Protein AF-A0AAP1WHA6-F1 (afdb_monomer)

Sequence (80 aa):
MTTILENLKLYFQNNSKEQIKKDWSESEKYNGIGPKIDDFIEQTIYHHKIKNNKDFWEITSLNNITKNPKFTSDFLFKLA

Solvent-accessible surface area (backbone atoms only — not comparable to full-atom values): 5325 Å² total; per-residue (Å²): 134,84,50,73,68,53,52,52,50,50,50,66,72,76,46,54,73,68,56,54,51,51,55,51,60,70,50,53,82,46,76,85,58,77,81,50,71,67,59,51,51,54,51,51,53,51,50,54,54,53,75,71,42,82,67,83,74,64,77,77,68,82,81,67,79,72,69,78,64,94,66,78,74,81,81,66,78,80,78,127

pLDDT: mean 78.91, std 16.92, range [44.91, 97.0]

Foldseek 3Di:
DDDPVRVVVVCVVVDDPVVVVVVVVVCPVCCPPDDDPVRVVVVVVVVVVVVPPPCPPPPVPVPDPPPPPPDPPPPPPPPD

Secondary structure (DSSP, 8-state):
---HHHHHHHHHHHS-HHHHHHHHHHHGGGTTSS--HHHHHHHHHHHHHHHH-TTTT---TTS------S----------

Organism: NCBI:txid1458503

Structure (mmCIF, N/CA/C/O backbone):
data_AF-A0AAP1WHA6-F1
#
_entry.id   AF-A0AAP1WHA6-F1
#
loop_
_atom_site.group_PDB
_atom_site.id
_atom_site.type_symbol
_atom_site.label_atom_id
_atom_site.label_alt_id
_atom_site.label_comp_id
_atom_site.label_asym_id
_atom_site.label_entity_id
_atom_site.label_seq_id
_atom_site.pdbx_PDB_ins_code
_atom_site.Cartn_x
_atom_site.Cartn_y
_atom_site.Cartn_z
_atom_site.occupancy
_atom_site.B_iso_or_equiv
_atom_site.auth_seq_id
_atom_site.auth_comp_id
_atom_site.auth_asym_id
_atom_site.auth_atom_id
_atom_site.pdbx_PDB_model_num
ATOM 1 N N . MET A 1 1 ? 15.676 5.127 13.481 1.00 59.47 1 MET A N 1
ATOM 2 C CA . MET A 1 1 ? 14.703 5.532 12.447 1.00 59.47 1 MET A CA 1
ATOM 3 C C . MET A 1 1 ? 13.663 4.431 12.416 1.00 59.47 1 MET A C 1
ATOM 5 O O . MET A 1 1 ? 14.053 3.308 12.127 1.00 59.47 1 MET A O 1
ATOM 9 N N . THR A 1 2 ? 12.425 4.692 12.831 1.00 80.19 2 THR A N 1
ATOM 10 C CA . THR A 1 2 ? 11.376 3.669 12.748 1.00 80.19 2 THR A CA 1
ATOM 11 C C . THR A 1 2 ? 10.906 3.541 11.307 1.00 80.19 2 THR A C 1
ATOM 13 O O . THR A 1 2 ? 10.769 4.538 10.593 1.00 80.19 2 THR A O 1
ATOM 16 N N . THR A 1 3 ? 10.706 2.311 10.853 1.00 93.12 3 THR A N 1
ATOM 17 C CA . THR A 1 3 ? 10.188 2.047 9.509 1.00 93.12 3 THR A CA 1
ATOM 18 C C . THR A 1 3 ? 8.701 2.388 9.434 1.00 93.12 3 THR A C 1
ATOM 20 O O . THR A 1 3 ? 8.001 2.462 10.446 1.00 93.12 3 THR A O 1
ATOM 23 N N . ILE A 1 4 ? 8.178 2.560 8.218 1.00 90.62 4 ILE A N 1
ATOM 24 C CA . ILE A 1 4 ? 6.745 2.817 8.034 1.00 90.62 4 ILE A CA 1
ATOM 25 C C . ILE A 1 4 ? 5.871 1.673 8.574 1.00 90.62 4 ILE A C 1
ATOM 27 O O . ILE A 1 4 ? 4.807 1.924 9.132 1.00 90.62 4 ILE A O 1
ATOM 31 N N . LEU A 1 5 ? 6.357 0.428 8.497 1.00 91.56 5 LEU A N 1
ATOM 32 C CA . LEU A 1 5 ? 5.669 -0.751 9.028 1.00 91.56 5 LEU A CA 1
ATOM 33 C C . LEU A 1 5 ? 5.672 -0.781 10.561 1.00 91.56 5 LEU A C 1
ATOM 35 O O . LEU A 1 5 ? 4.679 -1.170 11.171 1.00 91.56 5 LEU A O 1
ATOM 39 N N . GLU A 1 6 ? 6.758 -0.337 11.196 1.00 94.75 6 GLU A N 1
ATOM 40 C CA . GLU A 1 6 ? 6.825 -0.202 12.655 1.00 94.75 6 GLU A CA 1
ATOM 41 C C . GLU A 1 6 ? 5.880 0.886 13.161 1.00 94.75 6 GLU A C 1
ATOM 43 O O . GLU A 1 6 ? 5.162 0.665 14.133 1.00 94.75 6 GLU A O 1
ATOM 48 N N . ASN A 1 7 ? 5.816 2.027 12.473 1.00 94.62 7 ASN A N 1
ATOM 49 C CA . ASN A 1 7 ? 4.876 3.092 12.818 1.00 94.62 7 ASN A CA 1
ATOM 50 C C . ASN A 1 7 ? 3.420 2.629 12.650 1.00 94.62 7 ASN A C 1
ATOM 52 O O . ASN A 1 7 ? 2.589 2.901 13.514 1.00 94.62 7 ASN A O 1
ATOM 56 N N . LEU A 1 8 ? 3.121 1.870 11.588 1.00 93.44 8 LEU A N 1
ATOM 57 C CA . LEU A 1 8 ? 1.798 1.282 11.373 1.00 93.44 8 LEU A CA 1
ATOM 58 C C . LEU A 1 8 ? 1.440 0.281 12.483 1.00 93.44 8 LEU A C 1
ATOM 60 O O . LEU A 1 8 ? 0.332 0.302 13.016 1.00 93.44 8 LEU A O 1
ATOM 64 N N . LYS A 1 9 ? 2.393 -0.567 12.883 1.00 95.06 9 LYS A N 1
ATOM 65 C CA . LYS A 1 9 ? 2.220 -1.497 14.004 1.00 95.06 9 LYS A CA 1
ATOM 66 C C . LYS A 1 9 ? 1.930 -0.753 15.307 1.00 95.06 9 LYS A C 1
ATOM 68 O O . LYS A 1 9 ? 0.981 -1.110 16.000 1.00 95.06 9 LYS A O 1
ATOM 73 N N . LEU A 1 10 ? 2.714 0.276 15.627 1.00 96.44 10 LEU A N 1
ATOM 74 C CA . LEU A 1 10 ? 2.516 1.094 16.826 1.00 96.44 10 LEU A CA 1
ATOM 75 C C . LEU A 1 10 ? 1.151 1.785 16.816 1.00 96.44 10 LEU A C 1
ATOM 77 O O . LEU A 1 10 ? 0.480 1.817 17.843 1.00 96.44 10 LEU A O 1
ATOM 81 N N . TYR A 1 11 ? 0.704 2.276 15.660 1.00 95.81 11 TYR A N 1
ATOM 82 C CA . TYR A 1 11 ? -0.635 2.838 15.508 1.00 95.81 11 TYR A CA 1
ATOM 83 C C . TYR A 1 11 ? -1.721 1.817 15.884 1.00 95.81 11 TYR A C 1
ATOM 85 O O . TYR A 1 11 ? -2.566 2.121 16.721 1.00 95.81 11 TYR A O 1
ATOM 93 N N . PHE A 1 12 ? -1.670 0.590 15.358 1.00 95.44 12 PHE A N 1
ATOM 94 C CA . PHE A 1 12 ? -2.659 -0.439 15.705 1.00 95.44 12 PHE A CA 1
ATOM 95 C C . PHE A 1 12 ? -2.588 -0.902 17.166 1.00 95.44 12 PHE A C 1
ATOM 97 O O . PHE A 1 12 ? -3.603 -1.308 17.721 1.00 95.44 12 PHE A O 1
ATOM 104 N N . GLN A 1 13 ? -1.408 -0.859 17.791 1.00 96.44 13 GLN A N 1
ATOM 105 C CA . GLN A 1 13 ? -1.233 -1.240 19.197 1.00 96.44 13 GLN A CA 1
ATOM 106 C C . GLN A 1 13 ? -1.722 -0.166 20.173 1.00 96.44 13 GLN A C 1
ATOM 108 O O . GLN A 1 13 ? -2.207 -0.502 21.251 1.00 96.44 13 GLN A O 1
ATOM 113 N N . ASN A 1 14 ? -1.589 1.109 19.805 1.00 97.00 14 ASN A N 1
ATOM 114 C CA . ASN A 1 14 ? -1.860 2.234 20.699 1.00 97.00 14 ASN A CA 1
ATOM 115 C C . ASN A 1 14 ? -3.275 2.810 20.553 1.00 97.00 14 ASN A C 1
ATOM 117 O O . ASN A 1 14 ? -3.690 3.601 21.397 1.00 97.00 14 ASN A O 1
ATOM 121 N N . ASN A 1 15 ? -4.009 2.450 19.497 1.00 96.31 15 ASN A N 1
ATOM 122 C CA . ASN A 1 15 ? -5.350 2.969 19.234 1.00 96.31 15 ASN A CA 1
ATOM 123 C C . ASN A 1 15 ? -6.431 1.920 19.495 1.00 96.31 15 ASN A C 1
ATOM 125 O O . ASN A 1 15 ? -6.228 0.721 19.299 1.00 96.31 15 ASN A O 1
ATOM 129 N N . SER A 1 16 ? -7.611 2.385 19.910 1.00 96.44 16 SER A N 1
ATOM 130 C CA . SER A 1 16 ? -8.771 1.512 20.069 1.00 96.44 16 SER A CA 1
ATOM 131 C C . SER A 1 16 ? -9.340 1.098 18.712 1.00 96.44 16 SER A C 1
ATOM 133 O O . SER A 1 16 ? -9.157 1.768 17.690 1.00 96.44 16 SER A O 1
ATOM 135 N N . LYS A 1 17 ? -10.088 -0.007 18.701 1.00 94.81 17 LYS A N 1
ATOM 136 C CA . LYS A 1 17 ? -10.731 -0.525 17.488 1.00 94.81 17 LYS A CA 1
ATOM 137 C C . LYS A 1 17 ? -11.734 0.471 16.897 1.00 94.81 17 LYS A C 1
ATOM 139 O O . LYS A 1 17 ? -11.885 0.545 15.679 1.00 94.81 17 LYS A O 1
ATOM 144 N N . GLU A 1 18 ? -12.407 1.238 17.749 1.00 96.12 18 GLU A N 1
ATOM 145 C CA . GLU A 1 18 ? -13.371 2.269 17.365 1.00 96.12 18 GLU A CA 1
ATOM 146 C C . GLU A 1 18 ? -12.674 3.429 16.654 1.00 96.12 18 GLU A C 1
ATOM 148 O O . GLU A 1 18 ? -13.144 3.863 15.602 1.00 96.12 18 GLU A O 1
ATOM 153 N N . GLN A 1 19 ? -11.531 3.877 17.185 1.00 95.25 19 GLN A N 1
ATOM 154 C CA . GLN A 1 19 ? -10.730 4.938 16.579 1.00 95.25 19 GLN A CA 1
ATOM 155 C C . GLN A 1 19 ? -10.202 4.514 15.206 1.00 95.25 19 GLN A C 1
ATOM 157 O O . GLN A 1 19 ? -10.393 5.232 14.229 1.00 95.25 19 GLN A O 1
ATOM 162 N N . ILE A 1 20 ? -9.652 3.301 15.102 1.00 96.12 20 ILE A N 1
ATOM 163 C CA . ILE A 1 20 ? -9.179 2.741 13.827 1.00 96.12 20 ILE A CA 1
ATOM 164 C C . ILE A 1 20 ? -10.310 2.708 12.793 1.00 96.12 20 ILE A C 1
ATOM 166 O O . ILE A 1 20 ? -10.124 3.096 11.643 1.00 96.12 20 ILE A O 1
ATOM 170 N N . LYS A 1 21 ? -11.510 2.267 13.191 1.00 96.19 21 LYS A N 1
ATOM 171 C CA . LYS A 1 21 ? -12.663 2.198 12.285 1.00 96.19 21 LYS A CA 1
ATOM 172 C C . LYS A 1 21 ? -13.099 3.584 11.805 1.00 96.19 21 LYS A C 1
ATOM 174 O O . LYS A 1 21 ? -13.446 3.732 10.634 1.00 96.19 21 LYS A O 1
ATOM 179 N N . LYS A 1 22 ? -13.089 4.579 12.694 1.00 96.50 22 LYS A N 1
ATOM 180 C CA . LYS A 1 22 ? -13.391 5.969 12.348 1.00 96.50 22 LYS A CA 1
ATOM 181 C C . LYS A 1 22 ? -12.378 6.507 11.336 1.00 96.50 22 LYS A C 1
ATOM 183 O O . LYS A 1 22 ? -12.784 6.978 10.279 1.00 96.50 22 LYS A O 1
ATOM 188 N N . ASP A 1 23 ? -11.089 6.345 11.616 1.00 94.69 23 ASP A N 1
ATOM 189 C CA . ASP A 1 23 ? -10.005 6.826 10.753 1.00 94.69 23 ASP A CA 1
ATOM 190 C C . ASP A 1 23 ? -10.045 6.159 9.364 1.00 94.69 23 ASP A C 1
ATOM 192 O O . ASP A 1 23 ? -9.815 6.807 8.342 1.00 94.69 23 ASP A O 1
ATOM 196 N N . TRP A 1 24 ? -10.410 4.874 9.300 1.00 92.06 24 TRP A N 1
ATOM 197 C CA . TRP A 1 24 ? -10.584 4.148 8.036 1.00 92.06 24 TRP A CA 1
ATOM 198 C C . TRP A 1 24 ? -11.797 4.637 7.243 1.00 92.06 24 TRP A C 1
ATOM 200 O O . TRP A 1 24 ? -11.737 4.726 6.021 1.00 92.06 24 TRP A O 1
ATOM 210 N N . SER A 1 25 ? -12.893 4.982 7.919 1.00 95.38 25 SER A N 1
ATOM 211 C CA . SER A 1 25 ? -14.063 5.556 7.249 1.00 95.38 25 SER A CA 1
ATOM 212 C C . SER A 1 25 ? -13.759 6.947 6.686 1.00 95.38 25 SER A C 1
ATOM 214 O O . SER A 1 25 ? -14.198 7.285 5.590 1.00 95.38 25 SER A O 1
ATOM 216 N N . GLU A 1 26 ? -12.954 7.746 7.388 1.00 94.50 26 GLU A N 1
ATOM 217 C CA . GLU A 1 26 ? -12.531 9.062 6.907 1.00 94.50 26 GLU A CA 1
ATOM 218 C C . GLU A 1 26 ? -11.576 8.985 5.709 1.00 94.50 26 GLU A C 1
ATOM 220 O O . GLU A 1 26 ? -11.550 9.912 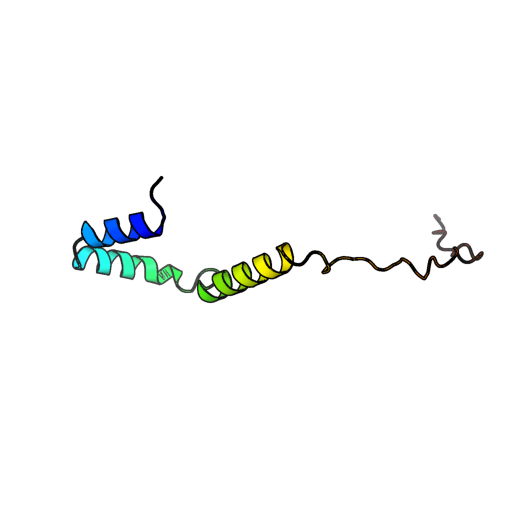4.894 1.00 94.50 26 GLU A O 1
ATOM 225 N N . SER A 1 27 ? -10.800 7.905 5.574 1.00 89.75 27 SER A N 1
ATOM 226 C CA . SER A 1 27 ? -9.877 7.712 4.451 1.00 89.75 27 SER A CA 1
ATOM 227 C C . SER A 1 27 ? -10.540 7.126 3.199 1.00 89.75 27 SER A C 1
ATOM 229 O O . SER A 1 27 ? -10.012 7.294 2.101 1.00 89.75 27 SER A O 1
ATOM 231 N N . GLU A 1 28 ? -11.734 6.541 3.324 1.00 90.94 28 GLU A N 1
ATOM 232 C CA . GLU A 1 28 ? -12.465 5.885 2.231 1.00 90.94 28 GLU A CA 1
ATOM 233 C C . GLU A 1 28 ? -12.730 6.808 1.030 1.00 90.94 28 GLU A C 1
ATOM 235 O O . GLU A 1 28 ? -12.647 6.378 -0.122 1.00 90.94 28 GLU A O 1
ATOM 240 N N . LYS A 1 29 ? -12.939 8.110 1.274 1.00 90.62 29 LYS A N 1
ATOM 241 C CA . LYS A 1 29 ? -13.098 9.129 0.216 1.00 90.62 29 LYS A CA 1
ATOM 242 C C . LYS A 1 29 ? -11.900 9.234 -0.736 1.00 90.62 29 LYS A C 1
ATOM 244 O O . LYS A 1 29 ? -12.051 9.756 -1.837 1.00 90.62 29 LYS A O 1
ATOM 249 N N . TYR A 1 30 ? -10.722 8.763 -0.328 1.00 88.12 30 TYR A N 1
ATOM 250 C CA . TYR A 1 30 ? -9.509 8.800 -1.141 1.00 88.12 30 TYR A CA 1
ATOM 251 C C . TYR A 1 30 ? -9.275 7.509 -1.936 1.00 88.12 30 TYR A C 1
ATOM 253 O O . TYR A 1 30 ? -8.406 7.501 -2.799 1.00 88.12 30 TYR A O 1
ATOM 261 N N . ASN A 1 31 ? -10.064 6.445 -1.733 1.00 85.69 31 ASN A N 1
ATOM 262 C CA . ASN A 1 31 ? -9.876 5.160 -2.428 1.00 85.69 31 ASN A CA 1
ATOM 263 C C . ASN A 1 31 ? -9.987 5.263 -3.961 1.00 85.69 31 ASN A C 1
ATOM 265 O O . ASN A 1 31 ? -9.416 4.447 -4.679 1.00 85.69 31 ASN A O 1
ATOM 269 N N . GLY A 1 32 ? -10.733 6.250 -4.467 1.00 85.62 32 GLY A N 1
ATOM 270 C CA . GLY A 1 32 ? -10.872 6.522 -5.901 1.00 85.62 32 GLY A CA 1
ATOM 271 C C . GLY A 1 32 ? -9.900 7.570 -6.447 1.00 85.62 32 GLY A C 1
ATOM 272 O O . GLY A 1 32 ? -10.012 7.940 -7.614 1.00 85.62 32 GLY A O 1
ATOM 273 N N . ILE A 1 33 ? -8.995 8.097 -5.618 1.00 87.56 33 ILE A N 1
ATOM 274 C CA . ILE A 1 33 ? -8.126 9.22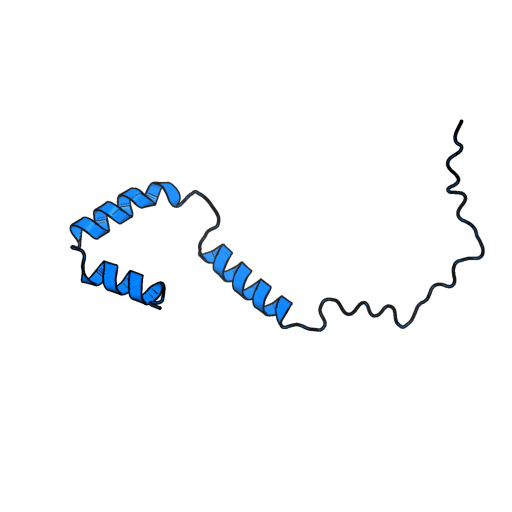2 -5.965 1.00 87.56 33 ILE A CA 1
ATOM 275 C C . ILE A 1 33 ? -6.676 8.743 -5.994 1.00 87.56 33 ILE A C 1
ATOM 277 O O . ILE A 1 33 ? -6.110 8.367 -4.973 1.00 87.56 33 ILE A O 1
ATOM 281 N N . GLY A 1 34 ? -6.052 8.842 -7.168 1.00 82.12 34 GLY A N 1
ATOM 282 C CA . GLY A 1 34 ? -4.641 8.517 -7.357 1.00 82.12 34 GLY A CA 1
ATOM 283 C C . GLY A 1 34 ? -4.384 7.074 -7.808 1.00 82.12 34 GLY A C 1
ATOM 284 O O . GLY A 1 34 ? -5.321 6.337 -8.119 1.00 82.12 34 GLY A O 1
ATOM 285 N N . PRO A 1 35 ? -3.101 6.692 -7.921 1.00 84.44 35 PRO A N 1
ATOM 286 C CA . PRO A 1 35 ? -2.713 5.347 -8.323 1.00 84.44 35 PRO A CA 1
ATOM 287 C C . PRO A 1 35 ? -3.119 4.337 -7.253 1.00 84.44 35 PRO A C 1
ATOM 289 O O . PRO A 1 35 ? -3.013 4.610 -6.053 1.00 84.44 35 PRO A O 1
ATOM 292 N N . LYS A 1 36 ? -3.543 3.147 -7.678 1.00 88.81 36 LYS A N 1
ATOM 293 C CA . LYS A 1 36 ? -3.776 2.064 -6.728 1.00 88.81 36 LYS A CA 1
ATOM 294 C C . LYS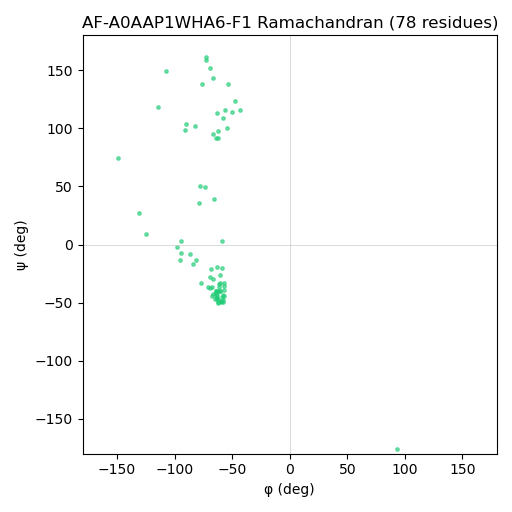 A 1 36 ? -2.439 1.589 -6.172 1.00 88.81 36 LYS A C 1
ATOM 296 O O . LYS A 1 36 ? -1.404 1.670 -6.833 1.00 88.81 36 LYS A O 1
ATOM 301 N N . ILE A 1 37 ? -2.470 1.073 -4.947 1.00 86.69 37 ILE A N 1
ATOM 302 C CA . ILE A 1 37 ? -1.281 0.497 -4.305 1.00 86.69 37 ILE A CA 1
ATOM 303 C C . ILE A 1 37 ? -0.703 -0.631 -5.169 1.00 86.69 37 ILE A C 1
ATOM 305 O O . ILE A 1 37 ? 0.513 -0.708 -5.322 1.00 86.69 37 ILE A O 1
ATOM 309 N N . ASP A 1 38 ? -1.569 -1.440 -5.783 1.00 89.81 38 ASP A N 1
ATOM 310 C CA . ASP A 1 38 ? -1.166 -2.514 -6.692 1.00 89.81 38 ASP A CA 1
ATOM 311 C C . ASP A 1 38 ? -0.380 -1.962 -7.890 1.00 89.81 38 ASP A C 1
ATOM 313 O O . ASP A 1 38 ? 0.751 -2.388 -8.129 1.00 89.81 38 ASP A O 1
ATOM 317 N N . ASP A 1 39 ? -0.912 -0.927 -8.555 1.00 90.62 39 ASP A N 1
ATOM 318 C CA . ASP A 1 39 ? -0.240 -0.254 -9.674 1.00 90.62 39 ASP A CA 1
ATOM 319 C C . ASP A 1 39 ? 1.132 0.294 -9.245 1.00 90.62 39 ASP A C 1
ATOM 321 O O . ASP A 1 39 ? 2.130 0.154 -9.953 1.00 90.62 39 ASP A O 1
ATOM 325 N N . PHE A 1 40 ? 1.211 0.907 -8.060 1.00 90.12 40 PHE A N 1
ATOM 326 C CA . PHE A 1 40 ? 2.465 1.439 -7.527 1.00 90.12 40 PHE A CA 1
ATOM 327 C C . PHE A 1 40 ? 3.504 0.337 -7.266 1.00 90.12 40 PHE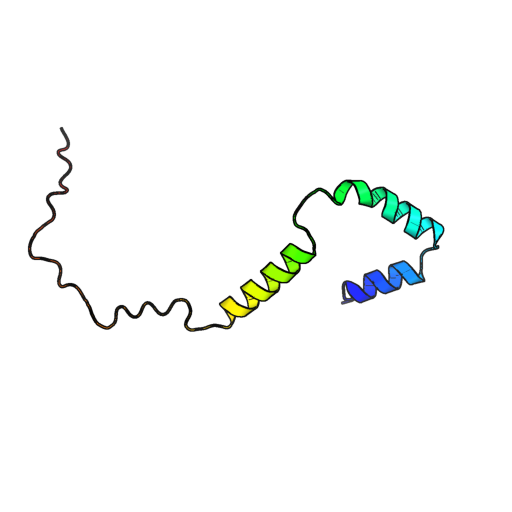 A C 1
ATOM 329 O O . PHE A 1 40 ? 4.687 0.512 -7.583 1.00 90.12 40 PHE A O 1
ATOM 336 N N . ILE A 1 41 ? 3.087 -0.802 -6.707 1.00 92.69 41 ILE A N 1
ATOM 337 C CA . ILE A 1 41 ? 3.972 -1.946 -6.453 1.00 92.69 41 ILE A CA 1
ATOM 338 C C . ILE A 1 41 ? 4.479 -2.522 -7.777 1.00 92.69 41 ILE A C 1
ATOM 340 O O . ILE A 1 41 ? 5.687 -2.728 -7.926 1.00 92.69 41 ILE A O 1
ATOM 344 N N . GLU A 1 42 ? 3.594 -2.728 -8.752 1.00 94.69 42 GLU A N 1
ATOM 345 C CA . GLU A 1 42 ? 3.966 -3.220 -10.081 1.00 94.69 42 GLU A CA 1
ATOM 346 C C . GLU A 1 42 ? 4.986 -2.299 -10.759 1.00 94.69 42 GLU A C 1
ATOM 348 O O . GLU A 1 42 ? 6.037 -2.762 -11.217 1.00 94.69 42 GLU A O 1
ATOM 353 N N . GLN A 1 43 ? 4.735 -0.987 -10.747 1.00 92.00 43 GLN A N 1
ATOM 354 C CA . GLN A 1 43 ? 5.648 0.013 -11.305 1.00 92.00 43 GLN A CA 1
ATOM 355 C C . GLN A 1 43 ? 6.997 0.034 -10.584 1.00 92.00 43 GLN A C 1
ATOM 357 O O . GLN A 1 43 ? 8.045 0.124 -11.225 1.00 92.00 43 GLN A O 1
ATOM 362 N N . THR A 1 44 ? 7.003 -0.108 -9.259 1.00 91.88 44 THR A N 1
ATOM 363 C CA . THR A 1 44 ? 8.242 -0.151 -8.470 1.00 91.88 44 THR A CA 1
ATOM 364 C C . THR A 1 44 ? 9.085 -1.377 -8.827 1.00 91.88 44 THR A C 1
ATOM 366 O O . THR A 1 44 ? 10.297 -1.264 -9.030 1.00 91.88 44 THR A O 1
ATOM 369 N N . ILE A 1 45 ? 8.454 -2.548 -8.963 1.00 91.81 45 ILE A N 1
ATOM 370 C CA . ILE A 1 45 ? 9.126 -3.785 -9.384 1.00 91.81 45 ILE A CA 1
ATOM 371 C C . ILE A 1 45 ? 9.682 -3.632 -10.801 1.00 91.81 45 ILE A C 1
ATOM 373 O O . ILE A 1 45 ? 10.830 -4.001 -11.059 1.00 91.81 45 ILE A O 1
ATOM 377 N N . TYR A 1 46 ? 8.883 -3.089 -11.721 1.00 90.12 46 TYR A N 1
ATOM 378 C CA . TYR A 1 46 ? 9.294 -2.848 -13.100 1.00 90.12 46 TYR A CA 1
ATOM 379 C C . TYR A 1 46 ? 10.498 -1.904 -13.173 1.00 90.12 46 TYR A C 1
ATOM 381 O O . TYR A 1 46 ? 11.508 -2.235 -13.796 1.00 90.12 46 TYR A O 1
ATOM 389 N N . HIS A 1 47 ? 10.444 -0.781 -12.457 1.00 87.94 47 HIS A N 1
ATOM 390 C CA . HIS A 1 47 ? 11.544 0.173 -12.378 1.00 87.94 47 HIS A CA 1
ATOM 391 C C . HIS A 1 47 ? 12.821 -0.472 -11.827 1.00 87.94 47 HIS A C 1
ATOM 393 O O . HIS A 1 47 ? 13.899 -0.296 -12.393 1.00 87.94 47 HIS A O 1
ATOM 399 N N . HIS A 1 48 ? 12.709 -1.262 -10.756 1.00 88.81 48 HIS A N 1
ATOM 400 C CA . HIS A 1 48 ? 13.848 -1.977 -10.185 1.00 88.81 48 HIS A CA 1
ATOM 401 C C . HIS A 1 48 ? 14.473 -2.961 -11.188 1.00 88.81 48 HIS A C 1
ATOM 403 O O . HIS A 1 48 ? 15.698 -3.049 -11.284 1.00 88.81 48 HIS A O 1
ATOM 409 N N . LYS A 1 49 ? 13.650 -3.668 -11.975 1.00 87.06 49 LYS A N 1
ATOM 410 C C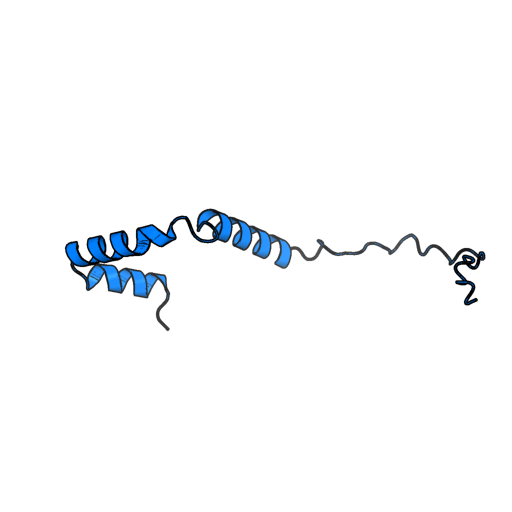A . LYS A 1 49 ? 14.122 -4.569 -13.039 1.00 87.06 49 LYS A CA 1
ATOM 411 C C . LYS A 1 49 ? 14.869 -3.816 -14.138 1.00 87.06 49 LYS A C 1
ATOM 413 O O . LYS A 1 49 ? 15.947 -4.260 -14.514 1.00 87.06 49 LYS A O 1
ATOM 418 N N . ILE A 1 50 ? 14.340 -2.686 -14.617 1.00 83.44 50 ILE A N 1
ATOM 419 C CA . ILE A 1 50 ? 1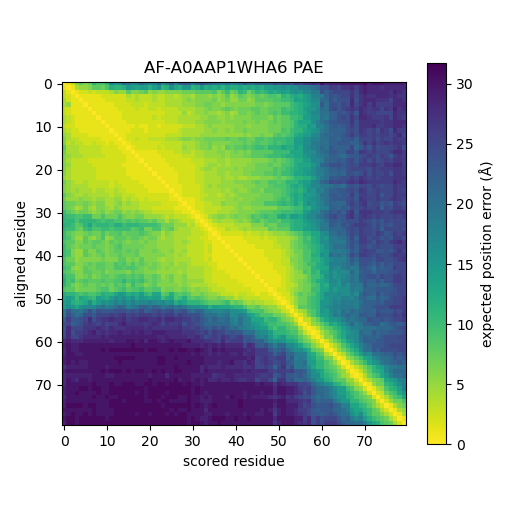5.023 -1.865 -15.632 1.00 83.44 50 ILE A CA 1
ATOM 420 C C . ILE A 1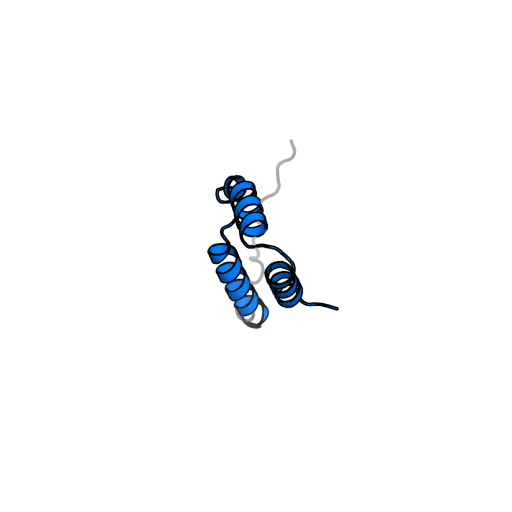 50 ? 16.345 -1.339 -15.093 1.00 83.44 50 ILE A C 1
ATOM 422 O O . ILE A 1 50 ? 17.370 -1.483 -15.746 1.00 83.44 50 ILE A O 1
ATOM 426 N N . LYS A 1 51 ? 16.336 -0.743 -13.898 1.00 79.88 51 LYS A N 1
ATOM 427 C CA . LYS A 1 51 ? 17.526 -0.121 -13.308 1.00 79.88 51 LYS A CA 1
ATOM 428 C C . LYS A 1 51 ? 18.691 -1.103 -13.172 1.00 79.88 51 LYS A C 1
ATOM 430 O O . LYS A 1 51 ? 19.843 -0.711 -13.333 1.00 79.88 51 LYS A O 1
ATOM 435 N N . ASN A 1 52 ? 18.393 -2.363 -12.869 1.00 76.69 52 ASN A N 1
ATOM 436 C CA . ASN A 1 52 ? 19.405 -3.404 -12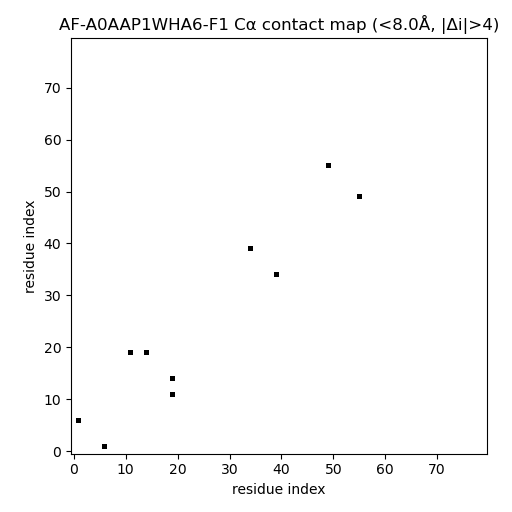.709 1.00 76.69 52 ASN A CA 1
ATOM 437 C C . ASN A 1 52 ? 19.783 -4.096 -14.026 1.00 76.69 52 ASN A C 1
ATOM 439 O O . ASN A 1 52 ? 20.737 -4.873 -14.044 1.00 76.69 52 ASN A O 1
ATOM 443 N N . ASN A 1 53 ? 19.066 -3.825 -15.117 1.00 74.25 53 ASN A N 1
ATOM 444 C CA . ASN A 1 53 ? 19.374 -4.361 -16.431 1.00 74.25 53 ASN A CA 1
ATOM 445 C C . ASN A 1 53 ? 20.300 -3.385 -17.176 1.00 74.25 53 ASN A C 1
ATOM 447 O O . ASN A 1 53 ? 19.851 -2.383 -17.731 1.00 74.25 53 ASN A O 1
ATOM 451 N N . LYS A 1 54 ? 21.609 -3.669 -17.150 1.00 64.25 54 LYS A N 1
ATOM 452 C CA . LYS A 1 54 ? 22.649 -2.844 -17.794 1.00 64.25 54 LYS A CA 1
ATOM 453 C C . LYS A 1 54 ? 22.505 -2.764 -19.318 1.00 64.25 54 LYS A C 1
ATOM 455 O O . LYS A 1 54 ? 23.001 -1.809 -19.907 1.00 64.25 54 LYS A O 1
ATOM 460 N N . ASP A 1 55 ? 21.773 -3.697 -19.920 1.00 63.75 55 ASP A N 1
ATOM 461 C CA . ASP A 1 55 ? 21.767 -3.910 -21.368 1.00 63.75 55 ASP A CA 1
ATOM 462 C C . ASP A 1 55 ? 20.574 -3.227 -22.064 1.00 63.75 55 ASP A C 1
ATOM 464 O O . ASP A 1 55 ? 20.453 -3.260 -23.285 1.00 63.75 55 ASP A O 1
ATOM 468 N N . PHE A 1 56 ? 19.672 -2.578 -21.313 1.00 57.81 56 PHE A N 1
ATOM 469 C CA . PHE A 1 56 ? 18.421 -2.037 -21.871 1.00 57.81 56 PHE A CA 1
ATOM 470 C C . PHE A 1 56 ? 18.622 -0.848 -22.829 1.00 57.81 56 PHE A C 1
ATOM 472 O O . PHE A 1 56 ? 17.745 -0.562 -23.642 1.00 57.81 56 PHE A O 1
ATOM 479 N N . TRP A 1 57 ? 19.767 -0.165 -22.737 1.00 56.12 57 TRP A N 1
ATOM 480 C CA . TRP A 1 57 ? 20.144 0.967 -23.591 1.00 56.12 57 TRP A CA 1
ATOM 481 C C . TRP A 1 57 ? 21.550 0.822 -24.176 1.00 56.12 57 TRP A C 1
ATOM 483 O O . TRP A 1 57 ? 22.192 1.829 -24.486 1.00 56.12 57 TRP A O 1
ATOM 493 N N . GLU A 1 58 ? 22.050 -0.403 -24.358 1.00 55.19 58 GLU A N 1
ATOM 494 C CA . GLU A 1 58 ? 23.187 -0.571 -25.259 1.00 55.19 58 GLU A CA 1
ATOM 495 C C . GLU A 1 58 ? 22.714 -0.242 -26.676 1.00 55.19 58 GLU A C 1
ATOM 497 O O . GLU A 1 58 ? 22.139 -1.061 -27.390 1.00 55.19 58 GLU A O 1
ATOM 502 N N . ILE A 1 59 ? 22.930 1.010 -27.086 1.00 59.75 59 ILE A N 1
ATOM 503 C CA . ILE A 1 59 ? 22.865 1.393 -28.488 1.00 59.75 59 ILE A CA 1
ATOM 504 C C . ILE A 1 59 ? 24.001 0.623 -29.161 1.00 59.75 59 ILE A C 1
ATOM 506 O O . ILE A 1 59 ? 25.139 1.086 -29.231 1.00 59.75 59 ILE A O 1
ATOM 510 N N . THR A 1 60 ? 23.707 -0.572 -29.667 1.00 54.88 60 THR A N 1
ATOM 511 C CA . THR A 1 60 ? 24.626 -1.362 -30.487 1.00 54.88 60 THR A CA 1
ATOM 512 C C . THR A 1 60 ? 24.735 -0.744 -31.882 1.00 54.88 60 THR A C 1
ATOM 514 O O . THR A 1 60 ? 24.615 -1.422 -32.899 1.00 54.88 60 THR A O 1
ATOM 517 N N . SER A 1 61 ? 24.977 0.564 -31.981 1.00 56.09 61 SER A N 1
ATOM 518 C CA . SER A 1 61 ? 25.361 1.227 -33.228 1.00 56.09 61 SER A CA 1
ATOM 519 C C . SER A 1 61 ? 26.843 0.993 -33.528 1.00 56.09 61 SER A C 1
ATOM 521 O O . SER A 1 61 ? 27.524 1.882 -34.030 1.00 56.09 61 SER A O 1
ATOM 523 N N . LEU A 1 62 ? 27.369 -0.191 -33.203 1.00 54.56 62 LEU A N 1
ATOM 524 C CA . LEU A 1 62 ? 28.767 -0.521 -33.455 1.00 54.56 62 LEU A CA 1
ATOM 525 C C . LEU A 1 62 ? 29.015 -0.967 -34.902 1.00 54.56 62 LEU A C 1
ATOM 527 O O . LEU A 1 62 ? 30.163 -0.981 -35.322 1.00 54.56 62 LEU A O 1
ATOM 531 N N . ASN A 1 63 ? 27.969 -1.266 -35.687 1.00 53.97 63 ASN A N 1
ATOM 532 C CA . ASN A 1 63 ? 28.149 -1.884 -37.006 1.00 53.97 63 ASN A CA 1
ATOM 533 C C . ASN A 1 63 ? 27.523 -1.177 -38.207 1.00 53.97 63 ASN A C 1
ATOM 535 O O . ASN A 1 63 ? 27.596 -1.733 -39.289 1.00 53.97 63 ASN A O 1
ATOM 539 N N . ASN A 1 64 ? 26.989 0.040 -38.089 1.00 55.56 64 ASN A N 1
ATOM 540 C CA . ASN A 1 64 ? 26.652 0.840 -39.273 1.00 55.56 64 ASN A CA 1
ATOM 541 C C . ASN A 1 64 ? 26.806 2.330 -38.962 1.00 55.56 64 ASN A C 1
ATOM 543 O O . ASN A 1 64 ? 25.822 3.056 -38.835 1.00 55.56 64 ASN A O 1
ATOM 547 N N . ILE A 1 65 ? 28.053 2.807 -38.874 1.00 57.50 65 ILE A N 1
ATOM 548 C CA . ILE A 1 65 ? 28.322 4.211 -39.195 1.00 57.50 65 ILE A CA 1
ATOM 549 C C . ILE A 1 65 ? 27.936 4.350 -40.668 1.00 57.50 65 ILE A C 1
ATOM 551 O O . ILE A 1 65 ? 28.733 4.069 -41.564 1.00 57.50 65 ILE A O 1
ATOM 555 N N . THR A 1 66 ? 26.689 4.727 -40.937 1.00 57.53 66 THR A N 1
ATOM 556 C CA . THR A 1 66 ? 26.304 5.292 -42.224 1.00 57.53 66 THR A CA 1
ATOM 557 C C . THR A 1 66 ? 27.247 6.460 -42.453 1.00 57.53 66 THR A C 1
ATOM 559 O O . THR A 1 66 ? 27.093 7.517 -41.840 1.00 57.53 66 THR A O 1
ATOM 562 N N . LYS A 1 67 ? 28.284 6.255 -43.279 1.00 59.50 67 LYS A N 1
ATOM 563 C CA . LYS A 1 67 ? 29.070 7.361 -43.825 1.00 59.50 67 LYS A CA 1
ATOM 564 C C . LYS A 1 67 ? 28.051 8.358 -44.347 1.00 59.50 67 LYS A C 1
ATOM 566 O O . LYS A 1 67 ? 27.197 7.958 -45.138 1.00 59.50 67 LYS A O 1
ATOM 571 N N . ASN A 1 68 ? 28.125 9.596 -43.860 1.00 56.12 68 ASN A N 1
ATOM 572 C CA . ASN A 1 68 ? 27.256 10.675 -44.305 1.00 56.12 68 ASN A CA 1
ATOM 573 C C . ASN A 1 68 ? 27.159 10.591 -45.839 1.00 56.1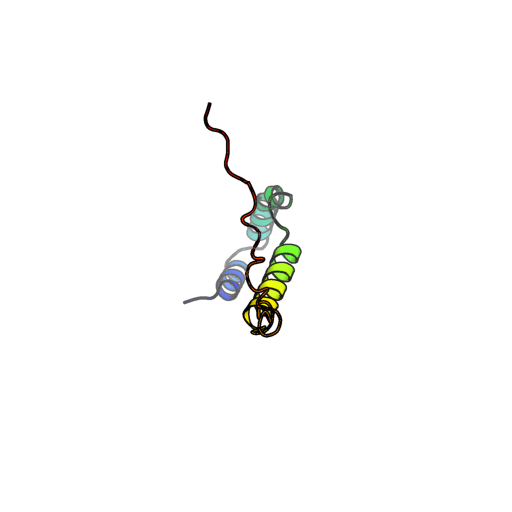2 68 ASN A C 1
ATOM 575 O O . ASN A 1 68 ? 28.214 10.642 -46.491 1.00 56.12 68 ASN A O 1
ATOM 579 N N . PRO A 1 69 ? 25.974 10.324 -46.424 1.00 60.69 69 PRO A N 1
ATOM 580 C CA . PRO A 1 69 ? 25.861 10.279 -47.869 1.00 60.69 69 PRO A CA 1
ATOM 581 C C . PRO A 1 69 ? 26.415 11.601 -48.404 1.00 60.69 69 PRO A C 1
ATOM 583 O O . PRO A 1 69 ? 26.149 12.660 -47.847 1.00 60.69 69 PRO A O 1
ATOM 586 N N . LYS A 1 70 ? 27.198 11.566 -49.490 1.00 57.72 70 LYS A N 1
ATOM 587 C CA . LYS A 1 70 ? 27.748 12.778 -50.143 1.00 57.72 70 LYS A CA 1
ATOM 588 C C . LYS A 1 70 ? 26.668 13.761 -50.634 1.00 57.72 70 LYS A C 1
ATOM 590 O O . LYS A 1 70 ? 26.989 14.753 -51.276 1.00 57.72 70 LYS A O 1
ATOM 595 N N . PHE A 1 71 ? 25.404 13.460 -50.369 1.00 59.75 71 PHE A N 1
ATOM 596 C CA . PHE A 1 71 ? 24.270 14.307 -50.628 1.00 59.75 71 PHE A CA 1
ATOM 597 C C . PHE A 1 71 ? 24.019 15.173 -49.397 1.00 59.75 71 PHE A C 1
ATOM 599 O O . PHE A 1 71 ? 23.491 14.714 -48.383 1.00 59.75 71 PHE A O 1
ATOM 606 N N . THR A 1 72 ? 24.410 16.440 -49.492 1.00 59.00 72 THR A N 1
ATOM 607 C CA . THR A 1 72 ? 23.869 17.483 -48.631 1.00 59.00 72 THR A CA 1
ATOM 608 C C . THR A 1 72 ? 22.367 17.491 -48.853 1.00 59.00 72 THR A C 1
ATOM 610 O O . THR A 1 72 ? 21.894 17.829 -49.933 1.00 59.00 72 THR A O 1
ATOM 613 N N . SER A 1 73 ? 21.617 17.032 -47.858 1.00 57.66 73 SER A N 1
ATOM 614 C CA . SER A 1 73 ? 20.170 17.163 -47.865 1.00 57.66 73 SER A CA 1
ATOM 615 C C . SER A 1 73 ? 19.844 18.647 -48.011 1.00 57.66 73 SER A C 1
ATOM 617 O O . SER A 1 73 ? 20.190 19.424 -47.122 1.00 57.66 73 SER A O 1
ATOM 619 N N . ASP A 1 74 ? 19.207 19.028 -49.120 1.00 54.97 74 ASP A N 1
ATOM 620 C CA . ASP A 1 74 ? 18.762 20.387 -49.471 1.00 54.97 74 ASP A CA 1
ATOM 621 C C . ASP A 1 74 ? 17.658 20.920 -48.528 1.00 54.97 74 ASP A C 1
ATOM 623 O O . ASP A 1 74 ? 16.739 21.626 -48.936 1.00 54.97 74 ASP A O 1
ATOM 627 N N . PHE A 1 75 ? 17.747 20.642 -47.225 1.00 61.53 75 PHE A N 1
ATOM 628 C CA . PHE A 1 75 ? 17.019 21.374 -46.190 1.00 61.53 75 PHE A CA 1
ATOM 629 C C . PHE A 1 75 ? 17.710 22.719 -45.920 1.00 61.53 75 PHE A C 1
ATOM 631 O O . PHE A 1 75 ? 17.988 23.090 -44.783 1.00 61.53 75 PHE A O 1
ATOM 638 N N . LEU A 1 76 ? 17.989 23.468 -46.985 1.00 58.03 76 LEU A N 1
ATOM 639 C CA . LEU A 1 76 ? 18.113 24.910 -46.890 1.00 58.03 76 LEU A CA 1
ATOM 640 C C . LEU A 1 76 ? 16.691 25.453 -46.955 1.00 58.03 76 LEU A C 1
ATOM 642 O O . LEU A 1 76 ? 16.081 25.534 -48.021 1.00 58.03 76 LEU A O 1
ATOM 646 N N . PHE A 1 77 ? 16.156 25.815 -45.790 1.00 55.91 77 PHE A N 1
ATOM 647 C CA . PHE A 1 77 ? 15.037 26.741 -45.730 1.00 55.91 77 PHE A CA 1
ATOM 648 C C . PHE A 1 77 ? 15.406 27.954 -46.586 1.00 55.91 77 PHE A C 1
ATOM 650 O O . PHE A 1 77 ? 16.341 28.688 -46.261 1.00 55.91 77 PHE A O 1
ATOM 657 N N . LYS A 1 78 ? 14.688 28.161 -47.694 1.00 51.69 78 LYS A N 1
ATOM 658 C CA . LYS A 1 78 ? 14.660 29.468 -48.344 1.00 51.69 78 LYS A CA 1
ATOM 659 C C . LYS A 1 78 ? 14.053 30.436 -47.333 1.00 51.69 78 LYS A C 1
ATOM 661 O O . LYS A 1 78 ? 12.836 30.483 -47.178 1.00 51.69 78 LYS A O 1
ATOM 666 N N . LEU A 1 79 ? 14.908 31.160 -46.618 1.00 48.19 79 LEU A N 1
ATOM 667 C CA . LEU A 1 79 ? 14.532 32.444 -46.049 1.00 48.19 79 LEU A CA 1
ATOM 668 C C . LEU A 1 79 ? 14.214 33.352 -47.238 1.00 48.19 79 LEU A C 1
ATOM 670 O O . LEU A 1 79 ? 15.073 33.585 -48.091 1.00 48.19 79 LEU A O 1
ATOM 674 N N . ALA A 1 80 ? 12.937 33.714 -47.328 1.00 44.91 80 ALA A N 1
ATOM 675 C CA . ALA A 1 80 ? 12.444 34.771 -48.197 1.00 44.91 80 ALA A CA 1
ATOM 676 C C . ALA A 1 80 ? 13.046 36.122 -47.792 1.00 44.91 80 ALA A C 1
ATOM 678 O O . ALA A 1 80 ? 13.319 36.298 -46.580 1.00 44.91 80 ALA A O 1
#

Mean predicted aligned error: 14.79 Å

Radius of gyration: 27.8 Å; Cα contacts (8 Å, |Δi|>4): 5; chains: 1; bounding box: 43×39×71 Å